Protein AF-A0A7Y5XRN3-F1 (afdb_monomer_lite)

Secondary structure (DSSP, 8-state):
--HHHHHHHHHTT------TT-TTEEEEEE--TTT-HHHHHHHHHH-HHHHHHHHHHHS--HHHHHHHHHTTT-EEEEEEEEEEEEESSHHHHHHHHHHTTTHHHHTTS-HHHHHHHHHHHHHHHHSPPPSS-EEEEEEEEEEE--HHHHTS--

Structure (mmCIF, N/CA/C/O backbone):
data_AF-A0A7Y5XRN3-F1
#
_entry.id   AF-A0A7Y5XRN3-F1
#
loop_
_atom_site.group_PDB
_atom_site.id
_atom_site.type_symbol
_atom_site.label_atom_id
_atom_site.label_alt_id
_atom_site.label_comp_id
_atom_site.label_asym_id
_atom_site.label_entity_id
_atom_site.label_seq_id
_atom_site.pdbx_PDB_ins_code
_atom_site.Cartn_x
_atom_site.Cartn_y
_atom_site.Cartn_z
_atom_site.occupancy
_atom_site.B_iso_or_equiv
_atom_site.auth_seq_id
_atom_site.auth_comp_id
_atom_site.auth_asym_id
_atom_site.auth_atom_id
_atom_site.pdbx_PDB_model_num
ATOM 1 N N . MET A 1 1 ? 3.503 14.202 15.043 1.00 39.81 1 MET A N 1
ATOM 2 C CA . MET A 1 1 ? 2.154 14.516 14.526 1.00 39.81 1 MET A CA 1
ATOM 3 C C . MET A 1 1 ? 1.203 14.553 15.700 1.00 39.81 1 MET A C 1
ATOM 5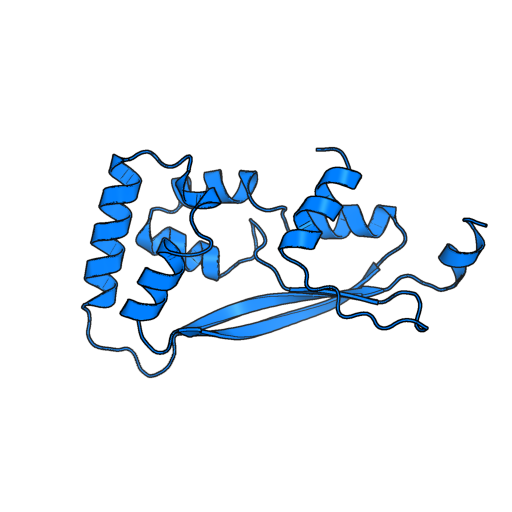 O O . MET A 1 1 ? 1.359 13.728 16.595 1.00 39.81 1 MET A O 1
ATOM 9 N N . SER A 1 2 ? 0.281 15.510 15.738 1.00 30.31 2 SER A N 1
ATOM 10 C CA . SER A 1 2 ? -0.764 15.518 16.762 1.00 30.31 2 SER A CA 1
ATOM 11 C C . SER A 1 2 ? -1.826 14.455 16.420 1.00 30.31 2 SER A C 1
ATOM 13 O O . SER A 1 2 ? -1.990 14.102 15.253 1.00 30.31 2 SER A O 1
ATOM 15 N N . ALA A 1 3 ? -2.526 13.892 17.412 1.00 33.91 3 ALA A N 1
ATOM 16 C CA . ALA A 1 3 ? -3.547 12.854 17.186 1.00 33.91 3 ALA A CA 1
ATOM 17 C C . ALA A 1 3 ? -4.670 13.244 16.182 1.00 33.91 3 ALA A C 1
ATOM 19 O O . ALA A 1 3 ? -5.092 12.375 15.415 1.00 33.91 3 ALA A O 1
ATOM 20 N N . PRO A 1 4 ? -5.113 14.519 16.096 1.00 33.16 4 PRO A N 1
ATOM 21 C CA . PRO A 1 4 ? -6.044 14.975 15.057 1.00 33.16 4 PRO A CA 1
ATOM 22 C C . PRO A 1 4 ? -5.511 14.824 13.623 1.00 33.16 4 PRO A C 1
ATOM 24 O O . PRO A 1 4 ? -6.268 14.454 12.724 1.00 33.16 4 PRO A O 1
ATOM 27 N N . ASP A 1 5 ? -4.207 15.034 13.409 1.00 46.16 5 ASP A N 1
ATOM 28 C CA . ASP A 1 5 ? -3.575 14.906 12.086 1.00 46.16 5 ASP A CA 1
ATOM 29 C C . ASP A 1 5 ? -3.540 13.445 11.620 1.00 46.16 5 ASP A C 1
ATOM 31 O O . ASP A 1 5 ? -3.686 13.161 10.432 1.00 46.16 5 ASP A O 1
ATOM 35 N N . ALA A 1 6 ? -3.400 12.504 12.560 1.00 43.44 6 ALA A N 1
ATOM 36 C CA . ALA A 1 6 ? -3.409 11.075 12.265 1.00 43.44 6 ALA A CA 1
ATOM 37 C C . ALA A 1 6 ? -4.791 10.603 11.790 1.00 43.44 6 ALA A C 1
ATOM 39 O O . ALA A 1 6 ? -4.872 9.831 10.843 1.00 43.44 6 ALA A O 1
ATOM 40 N N . ILE A 1 7 ? -5.887 11.099 12.374 1.00 47.25 7 ILE A N 1
ATOM 41 C CA . ILE A 1 7 ? -7.250 10.744 11.938 1.00 47.25 7 ILE A CA 1
ATOM 42 C C . ILE A 1 7 ? -7.566 11.341 10.564 1.00 47.25 7 ILE A C 1
ATOM 44 O O . ILE A 1 7 ? -8.140 10.652 9.722 1.00 47.25 7 ILE A O 1
ATOM 48 N N . GLY A 1 8 ? -7.140 12.583 10.304 1.00 43.62 8 GLY A N 1
ATOM 49 C CA . GLY A 1 8 ? -7.241 13.200 8.978 1.00 43.62 8 GLY A CA 1
ATOM 50 C C . GLY A 1 8 ? -6.424 12.460 7.911 1.00 43.62 8 GLY A C 1
ATOM 51 O O . GLY A 1 8 ? -6.913 12.234 6.805 1.00 43.62 8 GLY A O 1
ATOM 52 N N . ALA A 1 9 ? -5.217 12.000 8.255 1.00 44.47 9 ALA A N 1
ATOM 53 C CA . ALA A 1 9 ? -4.392 11.165 7.381 1.00 44.47 9 ALA A CA 1
ATOM 54 C C . ALA A 1 9 ? -5.004 9.769 7.156 1.00 44.47 9 ALA A C 1
ATOM 56 O O . ALA A 1 9 ? -4.977 9.253 6.038 1.00 44.47 9 ALA A O 1
ATOM 57 N N . VAL A 1 10 ? -5.620 9.178 8.187 1.00 47.38 10 VAL A N 1
ATOM 58 C CA . VAL A 1 10 ? -6.327 7.895 8.087 1.00 47.38 10 VAL A CA 1
ATOM 59 C C . VAL A 1 10 ? -7.605 8.027 7.255 1.00 47.38 10 VAL A C 1
ATOM 61 O O . VAL A 1 10 ? -7.932 7.093 6.533 1.00 47.38 10 VAL A O 1
ATOM 64 N N . ALA A 1 11 ? -8.287 9.176 7.242 1.00 43.62 11 ALA A N 1
ATOM 65 C CA . ALA A 1 11 ? -9.489 9.393 6.427 1.00 43.62 11 ALA A CA 1
ATOM 66 C C . ALA A 1 11 ? -9.235 9.345 4.903 1.00 43.62 11 ALA A C 1
ATOM 68 O O . ALA A 1 11 ? -10.148 9.021 4.148 1.00 43.62 11 ALA A O 1
ATOM 69 N N . ASN A 1 12 ? -8.000 9.587 4.443 1.00 40.06 12 ASN A N 1
ATOM 70 C CA . ASN A 1 12 ? -7.626 9.426 3.028 1.00 40.06 12 ASN A CA 1
ATOM 71 C C . ASN A 1 12 ? -7.444 7.958 2.601 1.00 40.06 12 ASN A C 1
ATOM 73 O O . ASN A 1 12 ? -7.356 7.666 1.410 1.00 40.06 12 ASN A O 1
ATOM 77 N N . ILE A 1 13 ? -7.377 7.031 3.559 1.00 45.84 13 ILE A N 1
ATOM 78 C CA . ILE A 1 13 ? -7.052 5.620 3.320 1.00 45.84 13 ILE A CA 1
ATOM 79 C C . ILE A 1 13 ? -8.197 4.717 3.807 1.00 45.84 13 ILE A C 1
ATOM 81 O O . ILE A 1 13 ? -8.553 3.745 3.149 1.00 45.84 13 ILE A O 1
ATOM 85 N N . ALA A 1 14 ? -8.835 5.066 4.920 1.00 44.56 14 ALA A N 1
ATOM 86 C CA . ALA A 1 14 ? -9.963 4.370 5.508 1.00 44.56 14 ALA A CA 1
ATOM 87 C C . ALA A 1 14 ? -11.278 4.828 4.874 1.00 44.56 14 ALA A C 1
ATOM 89 O O . ALA A 1 14 ? -11.777 5.922 5.137 1.00 44.56 14 ALA A O 1
ATOM 90 N N . ARG A 1 15 ? -11.908 3.956 4.089 1.00 47.66 15 ARG A N 1
ATOM 91 C CA . ARG A 1 15 ? -13.315 4.149 3.738 1.00 47.66 15 ARG A CA 1
ATOM 92 C C . ARG A 1 15 ? -14.153 3.821 4.976 1.00 47.66 15 ARG A C 1
ATOM 94 O O . ARG A 1 15 ? -14.398 2.651 5.244 1.00 47.66 15 ARG A O 1
ATOM 101 N N . VAL A 1 16 ? -14.579 4.835 5.731 1.00 49.53 16 VAL A N 1
ATOM 102 C CA . VAL A 1 16 ? -15.485 4.650 6.877 1.00 49.53 16 VAL A CA 1
ATOM 103 C C . VAL A 1 16 ? -16.817 4.094 6.364 1.00 49.53 16 VAL A C 1
ATOM 105 O O . VAL A 1 16 ? -17.609 4.809 5.755 1.00 49.53 16 VAL A O 1
ATOM 108 N N . VAL A 1 17 ? -17.067 2.803 6.584 1.00 47.81 17 VAL A N 1
ATOM 109 C CA . VAL A 1 17 ? -18.343 2.155 6.246 1.00 47.81 17 VAL A CA 1
ATOM 110 C C . VAL A 1 17 ? -19.245 2.182 7.484 1.00 47.81 17 VAL A C 1
ATOM 112 O O . VAL A 1 17 ? -19.351 1.199 8.209 1.00 47.81 17 VAL A O 1
ATOM 115 N N . GLY A 1 18 ? -19.859 3.334 7.768 1.00 43.66 18 GLY A N 1
ATOM 116 C CA . GLY A 1 18 ? -20.760 3.515 8.912 1.00 43.66 18 GLY A CA 1
ATOM 117 C C . GLY A 1 18 ? -21.975 4.368 8.551 1.00 43.66 18 GLY A C 1
ATOM 118 O O . GLY A 1 18 ? -21.831 5.533 8.199 1.00 43.66 18 GLY A O 1
ATOM 119 N N . ARG A 1 19 ? -23.170 3.767 8.614 1.00 39.34 19 ARG A N 1
ATOM 120 C CA . ARG A 1 19 ? -24.474 4.383 8.312 1.00 39.34 19 ARG A CA 1
ATOM 121 C C . ARG A 1 19 ? -25.016 5.112 9.547 1.00 39.34 19 ARG A C 1
ATOM 123 O O . ARG A 1 19 ? -24.873 4.611 10.665 1.00 39.34 19 ARG A O 1
ATOM 130 N N . GLU A 1 20 ? -25.666 6.258 9.339 1.00 36.88 20 GLU A N 1
ATOM 131 C CA . GLU A 1 20 ? -26.413 6.984 10.375 1.00 36.88 20 GLU A CA 1
ATOM 132 C C . GLU A 1 20 ? -27.310 6.032 11.187 1.00 36.88 20 GLU A C 1
ATOM 134 O O . GLU A 1 20 ? -28.030 5.204 10.626 1.00 36.88 20 GLU A O 1
ATOM 139 N N . GLY A 1 21 ? -27.240 6.130 12.519 1.00 42.94 21 GLY A N 1
ATOM 140 C CA . GLY A 1 21 ? -28.121 5.410 13.449 1.00 42.94 21 GLY A CA 1
ATOM 141 C C . GLY A 1 21 ? -27.510 4.221 14.205 1.00 42.94 21 GLY A C 1
ATOM 142 O O . GLY A 1 21 ? -28.123 3.753 15.161 1.00 42.94 21 GLY A O 1
ATOM 143 N N . ARG A 1 22 ? -26.298 3.754 13.866 1.00 44.53 22 ARG A N 1
ATOM 144 C CA . ARG A 1 22 ? -25.537 2.783 14.686 1.00 44.53 22 ARG A CA 1
ATOM 145 C C . ARG A 1 22 ? -24.205 3.390 15.114 1.00 44.53 22 ARG A C 1
ATOM 147 O O . ARG A 1 22 ? -23.200 3.291 14.419 1.00 44.53 22 ARG A O 1
ATOM 154 N N . SER A 1 23 ? -24.209 4.071 16.254 1.00 53.06 23 SER A N 1
ATOM 155 C CA . SER A 1 23 ? -23.009 4.681 16.822 1.00 53.06 23 SER A CA 1
ATOM 156 C C . SER A 1 23 ? -21.953 3.616 17.126 1.00 53.06 23 SER A C 1
ATOM 158 O O . SER A 1 23 ? -22.142 2.822 18.043 1.00 53.06 23 SER A O 1
ATOM 160 N N . GLY A 1 24 ? -20.831 3.643 16.404 1.00 62.00 24 GLY A N 1
ATOM 161 C CA . GLY A 1 24 ? -19.571 3.126 16.931 1.00 62.00 24 GLY A CA 1
ATOM 162 C C . GLY A 1 24 ? -18.670 2.338 15.993 1.00 62.00 24 GLY A C 1
ATOM 163 O O . GLY A 1 24 ? -17.556 2.103 16.418 1.00 62.00 24 GLY A O 1
ATOM 164 N N . ILE A 1 25 ? -19.059 1.954 14.773 1.00 69.69 25 ILE A N 1
ATOM 165 C CA . ILE A 1 25 ? -18.204 1.094 13.927 1.00 69.69 25 ILE A CA 1
ATOM 166 C C . ILE A 1 25 ? -17.413 1.912 12.899 1.00 69.69 25 ILE A C 1
ATOM 168 O O . ILE A 1 25 ? -17.991 2.709 12.161 1.00 69.69 25 ILE A O 1
ATOM 172 N N . VAL A 1 26 ? -16.102 1.679 12.824 1.00 74.31 26 VAL A N 1
ATOM 173 C CA . VAL A 1 26 ? -15.208 2.206 11.785 1.00 74.31 26 VAL A CA 1
ATOM 174 C C . VAL A 1 26 ? -14.474 1.040 11.134 1.00 74.31 26 VAL A C 1
ATOM 176 O O . VAL A 1 26 ? -13.769 0.296 11.804 1.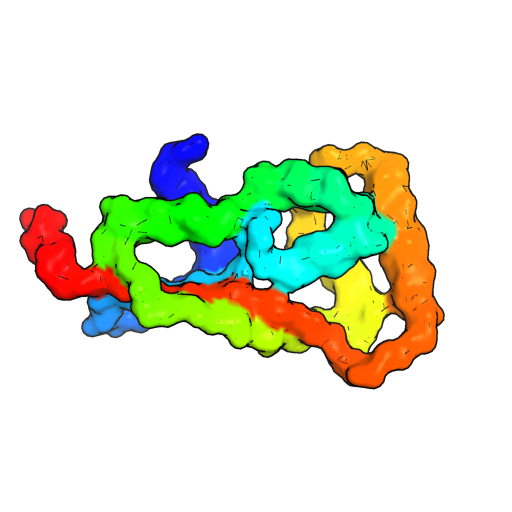00 74.31 26 VAL A O 1
ATOM 179 N N . ALA A 1 27 ? -14.624 0.897 9.819 1.00 75.00 27 ALA A N 1
ATOM 180 C CA . ALA A 1 27 ? -13.820 -0.022 9.023 1.00 75.00 27 ALA A CA 1
ATOM 181 C C . ALA A 1 27 ? -12.643 0.738 8.401 1.00 75.00 27 ALA A C 1
ATOM 183 O O . ALA A 1 27 ? -12.840 1.734 7.702 1.00 75.00 27 ALA A O 1
ATOM 184 N N . ILE A 1 28 ? -11.424 0.268 8.649 1.00 77.38 28 ILE A N 1
ATOM 185 C CA . ILE A 1 28 ? -10.197 0.794 8.053 1.00 77.38 28 ILE A CA 1
ATOM 186 C C . ILE A 1 28 ? -9.644 -0.273 7.126 1.00 77.38 28 ILE A C 1
ATOM 188 O O . ILE A 1 28 ? -9.308 -1.368 7.563 1.00 77.38 28 ILE A O 1
ATOM 192 N N . ARG A 1 29 ? -9.526 0.063 5.844 1.00 73.50 29 ARG A N 1
ATOM 193 C CA . ARG A 1 29 ? -8.857 -0.767 4.844 1.00 73.50 29 ARG A CA 1
ATOM 194 C C . ARG A 1 29 ? -7.780 0.077 4.198 1.00 73.50 29 ARG A C 1
ATOM 196 O O . ARG A 1 29 ? -8.130 1.010 3.485 1.00 73.50 29 ARG A O 1
ATOM 203 N N . GLY A 1 30 ? -6.511 -0.231 4.438 1.00 68.69 30 GLY A N 1
ATOM 204 C CA . GLY A 1 30 ? -5.461 0.717 4.102 1.00 68.69 30 GLY A CA 1
ATOM 205 C C . GLY A 1 30 ? -4.064 0.166 3.919 1.00 68.69 30 GLY A C 1
ATOM 206 O O . GLY A 1 30 ? -3.736 -0.934 4.353 1.00 68.69 30 GLY A O 1
ATOM 207 N N . THR A 1 31 ? -3.232 0.997 3.298 1.00 75.31 31 THR A N 1
ATOM 208 C CA . THR A 1 31 ? -1.782 0.828 3.278 1.00 75.31 31 THR A CA 1
ATOM 209 C C . THR A 1 31 ? -1.221 1.355 4.597 1.00 75.31 31 THR A C 1
ATOM 211 O O . THR A 1 31 ? -1.216 2.563 4.823 1.00 75.31 31 THR A O 1
ATOM 214 N N . PHE A 1 32 ? -0.739 0.454 5.449 1.00 82.38 32 PHE A N 1
ATOM 215 C CA . PHE A 1 32 ? 0.073 0.798 6.617 1.00 82.38 32 PHE A CA 1
ATOM 216 C C . PHE A 1 32 ? 1.554 0.710 6.260 1.00 82.38 32 PHE A C 1
ATOM 218 O O . PHE A 1 32 ? 1.944 -0.160 5.476 1.00 82.38 32 PHE A O 1
ATOM 225 N N . ALA A 1 33 ? 2.380 1.585 6.837 1.00 82.69 33 ALA A N 1
ATOM 226 C CA . ALA A 1 33 ? 3.814 1.633 6.537 1.00 82.69 33 ALA A CA 1
ATOM 227 C C . ALA A 1 33 ? 4.562 0.318 6.852 1.00 82.69 33 ALA A C 1
ATOM 229 O O . ALA A 1 33 ? 5.624 0.067 6.282 1.00 82.69 33 ALA A O 1
ATOM 230 N N . ASP A 1 34 ? 4.022 -0.504 7.752 1.00 80.88 34 ASP A N 1
ATOM 231 C CA . ASP A 1 34 ? 4.620 -1.724 8.298 1.00 80.88 34 ASP A CA 1
ATOM 232 C C . ASP A 1 34 ? 3.908 -3.027 7.897 1.00 80.88 34 ASP A C 1
ATOM 234 O O . ASP A 1 34 ? 4.527 -4.087 7.952 1.00 80.88 34 ASP A O 1
ATOM 238 N N . GLU A 1 35 ? 2.652 -2.969 7.446 1.00 77.44 35 GLU A N 1
ATOM 239 C CA . GLU A 1 35 ? 1.840 -4.172 7.181 1.00 77.44 35 GLU A CA 1
ATOM 240 C C . GLU A 1 35 ? 1.329 -4.303 5.733 1.00 77.44 35 GLU A C 1
ATOM 242 O O . GLU A 1 35 ? 0.556 -5.206 5.428 1.00 77.44 35 GLU A O 1
ATOM 247 N N . SER A 1 36 ? 1.725 -3.420 4.811 1.00 79.12 36 SER A N 1
ATOM 248 C CA . SER A 1 36 ? 1.185 -3.443 3.445 1.00 79.12 36 SER A CA 1
ATOM 249 C C . SER A 1 36 ? 1.997 -4.315 2.480 1.00 79.12 36 SER A C 1
ATOM 251 O O . SER A 1 36 ? 3.114 -3.956 2.101 1.00 79.12 36 SER A O 1
ATOM 253 N N . GLU A 1 37 ? 1.396 -5.398 1.976 1.00 81.75 37 GLU A N 1
ATOM 254 C CA . GLU A 1 37 ? 1.975 -6.201 0.884 1.00 81.75 37 GLU A CA 1
ATOM 255 C C . GLU A 1 37 ? 2.195 -5.359 -0.382 1.00 81.75 37 GLU A C 1
ATOM 257 O O . GLU A 1 37 ? 3.197 -5.499 -1.077 1.00 81.75 37 GLU A O 1
ATOM 262 N N . HIS A 1 38 ? 1.313 -4.394 -0.652 1.00 79.19 38 HIS A N 1
ATOM 263 C CA . HIS A 1 38 ? 1.503 -3.472 -1.769 1.00 79.19 38 HIS A CA 1
ATOM 264 C C . HIS A 1 38 ? 2.823 -2.685 -1.660 1.00 79.19 38 HIS A C 1
ATOM 266 O O . HIS A 1 38 ? 3.525 -2.536 -2.661 1.00 79.19 38 HIS A O 1
ATOM 272 N N . LEU A 1 39 ? 3.213 -2.239 -0.457 1.00 81.69 39 LEU A N 1
ATOM 273 C CA . LEU A 1 39 ? 4.520 -1.602 -0.251 1.00 81.69 39 LEU A CA 1
ATOM 274 C C . LEU A 1 39 ? 5.674 -2.587 -0.446 1.00 81.69 39 LEU A C 1
ATOM 276 O O . LEU A 1 39 ? 6.709 -2.196 -0.979 1.00 81.69 39 LEU A O 1
ATOM 280 N N . GLN A 1 40 ? 5.509 -3.854 -0.059 1.00 83.19 40 GLN A N 1
ATOM 281 C CA . GLN A 1 40 ? 6.519 -4.887 -0.307 1.00 83.19 40 GLN A CA 1
ATOM 282 C C . GLN A 1 40 ? 6.709 -5.130 -1.809 1.00 83.19 40 GLN A C 1
ATOM 284 O O . GLN A 1 40 ? 7.843 -5.162 -2.286 1.00 83.19 40 GLN A O 1
ATOM 289 N N . ASN A 1 41 ? 5.620 -5.177 -2.578 1.00 83.19 41 ASN A N 1
ATOM 290 C CA . ASN A 1 41 ? 5.683 -5.290 -4.035 1.00 83.19 41 ASN A CA 1
ATOM 291 C C . ASN A 1 41 ? 6.420 -4.096 -4.658 1.00 83.19 41 ASN A C 1
ATOM 293 O O . ASN A 1 41 ? 7.261 -4.273 -5.538 1.00 83.19 41 ASN A O 1
ATOM 297 N N . LEU A 1 42 ? 6.174 -2.879 -4.161 1.00 83.06 42 LEU A N 1
ATOM 298 C CA . LEU A 1 42 ? 6.916 -1.693 -4.590 1.00 83.06 42 LEU A CA 1
ATOM 299 C C . LEU A 1 42 ? 8.394 -1.732 -4.170 1.00 83.06 42 LEU A C 1
ATOM 301 O O . LEU A 1 42 ? 9.237 -1.272 -4.938 1.00 83.06 42 LEU A O 1
ATOM 305 N N . CYS A 1 43 ? 8.742 -2.306 -3.012 1.00 86.12 43 CYS A N 1
ATOM 306 C CA . CYS A 1 43 ? 10.138 -2.470 -2.583 1.00 86.12 43 CYS A CA 1
ATOM 307 C C . CYS A 1 43 ? 10.950 -3.293 -3.592 1.00 86.12 43 CYS A C 1
ATOM 309 O O . CYS A 1 43 ? 12.095 -2.946 -3.880 1.00 86.12 43 CYS A O 1
ATOM 311 N N . SER A 1 44 ? 10.354 -4.349 -4.149 1.00 81.81 44 SER A N 1
ATOM 312 C CA . SER A 1 44 ? 10.996 -5.210 -5.151 1.00 81.81 44 SER A CA 1
ATOM 313 C C . SER A 1 44 ? 11.229 -4.501 -6.489 1.00 81.81 44 SER A C 1
ATOM 315 O O . SER A 1 44 ? 12.158 -4.847 -7.215 1.00 81.81 44 SER A O 1
ATOM 317 N N . LEU A 1 45 ? 10.409 -3.499 -6.815 1.00 82.94 45 LEU A N 1
ATOM 318 C CA . LEU A 1 45 ? 10.505 -2.750 -8.069 1.00 82.94 45 LEU A CA 1
ATOM 319 C C . LEU A 1 45 ? 11.411 -1.515 -7.938 1.00 82.94 45 LEU A C 1
ATOM 321 O O . LEU A 1 45 ? 12.295 -1.309 -8.768 1.00 82.94 45 LEU A O 1
ATOM 325 N N . PHE A 1 46 ? 11.238 -0.728 -6.873 1.00 82.69 46 PHE A N 1
ATOM 326 C CA . PHE A 1 46 ? 11.834 0.604 -6.699 1.00 82.69 46 PHE A CA 1
ATOM 327 C C . PHE A 1 46 ? 12.931 0.673 -5.620 1.00 82.69 46 PHE A C 1
ATOM 329 O O . PHE A 1 46 ? 13.543 1.722 -5.431 1.00 82.69 46 PHE A O 1
ATOM 336 N N . GLY A 1 47 ? 13.215 -0.434 -4.928 1.00 83.12 47 GLY A N 1
ATOM 337 C CA . GLY A 1 47 ? 14.223 -0.514 -3.870 1.00 83.12 47 GLY A CA 1
ATOM 338 C C . GLY A 1 47 ? 13.628 -0.379 -2.467 1.00 83.12 47 GLY A C 1
ATOM 339 O O . GLY A 1 47 ? 12.877 0.549 -2.164 1.00 83.12 47 GLY A O 1
ATOM 340 N N . ALA A 1 48 ? 13.986 -1.317 -1.588 1.00 83.69 48 ALA A N 1
ATOM 341 C CA . ALA A 1 48 ? 13.354 -1.465 -0.280 1.00 83.69 48 ALA A CA 1
ATOM 342 C C . ALA A 1 48 ? 13.581 -0.273 0.659 1.00 83.69 48 ALA A C 1
ATOM 344 O O . ALA A 1 48 ? 12.627 0.208 1.266 1.00 83.69 48 ALA A O 1
ATOM 345 N N . GLU A 1 49 ? 14.814 0.222 0.772 1.00 82.94 49 GLU A N 1
ATOM 346 C CA . GLU A 1 49 ? 15.134 1.321 1.693 1.00 82.94 49 GLU A CA 1
ATOM 347 C C . GLU A 1 49 ? 14.408 2.612 1.308 1.00 82.94 49 GLU A C 1
ATOM 349 O O . GLU A 1 49 ? 13.790 3.262 2.152 1.00 82.94 49 GLU A O 1
ATOM 354 N N . THR A 1 50 ? 14.385 2.938 0.016 1.00 81.88 50 THR A N 1
ATOM 355 C CA . THR A 1 50 ? 13.739 4.149 -0.495 1.00 81.88 50 THR A CA 1
ATOM 356 C C . THR A 1 50 ? 12.220 4.096 -0.329 1.00 81.88 50 THR A C 1
ATOM 358 O O . THR A 1 50 ? 11.613 5.061 0.146 1.00 81.88 50 THR A O 1
ATOM 361 N N . ILE A 1 51 ? 11.596 2.952 -0.633 1.00 84.75 51 ILE A N 1
ATOM 362 C CA . ILE A 1 51 ? 10.154 2.766 -0.430 1.00 84.75 51 ILE A CA 1
ATOM 363 C C . ILE A 1 51 ? 9.789 2.800 1.052 1.00 84.75 51 ILE A C 1
ATOM 365 O O . ILE A 1 51 ? 8.855 3.510 1.416 1.00 84.75 51 ILE A O 1
ATOM 369 N N . LYS A 1 52 ? 10.530 2.112 1.928 1.00 83.88 52 LYS A N 1
ATOM 370 C CA . LYS A 1 52 ? 10.261 2.117 3.377 1.00 83.88 52 LYS A CA 1
ATOM 371 C C . LYS A 1 52 ? 10.420 3.509 3.988 1.00 83.88 52 LYS A C 1
ATOM 373 O O . LYS A 1 52 ? 9.585 3.920 4.794 1.00 83.88 52 LYS A O 1
ATOM 378 N N . ALA A 1 53 ? 11.464 4.245 3.605 1.00 83.06 53 ALA A N 1
ATOM 379 C CA . ALA A 1 53 ? 11.699 5.601 4.093 1.00 83.06 53 ALA A CA 1
ATOM 380 C C . ALA A 1 53 ? 10.583 6.563 3.668 1.00 83.06 53 ALA A C 1
ATOM 382 O O . ALA A 1 53 ? 10.151 7.400 4.462 1.00 83.06 53 ALA A O 1
ATOM 383 N N . SER A 1 54 ? 10.094 6.432 2.433 1.00 81.44 54 SER A N 1
ATOM 384 C CA . SER A 1 54 ? 8.983 7.245 1.942 1.00 81.44 54 SER A CA 1
ATOM 385 C C . SER A 1 54 ? 7.647 6.827 2.564 1.00 81.44 54 SER A C 1
ATOM 387 O O . SER A 1 54 ? 6.882 7.671 3.025 1.00 81.44 54 SER A O 1
ATOM 389 N N . ALA A 1 55 ? 7.402 5.521 2.701 1.00 81.88 55 ALA A N 1
ATOM 390 C CA . ALA A 1 55 ? 6.185 4.982 3.296 1.00 81.88 55 ALA A CA 1
ATOM 391 C C . ALA A 1 55 ? 5.959 5.483 4.724 1.00 81.88 55 ALA A C 1
ATOM 393 O O . ALA A 1 55 ? 4.853 5.902 5.038 1.00 81.88 55 ALA A O 1
ATOM 394 N N . ARG A 1 56 ? 7.004 5.543 5.559 1.00 83.56 56 ARG A N 1
ATOM 395 C CA . ARG A 1 56 ? 6.916 6.092 6.927 1.00 83.56 56 ARG A CA 1
ATOM 396 C C . ARG A 1 56 ? 6.529 7.573 6.981 1.00 83.56 56 ARG A C 1
ATOM 398 O O . ARG A 1 56 ? 6.054 8.037 8.009 1.00 83.56 56 ARG A O 1
ATOM 405 N N . LYS A 1 57 ? 6.772 8.330 5.908 1.00 81.19 57 LYS A N 1
ATOM 406 C CA . LYS A 1 57 ? 6.388 9.748 5.808 1.00 81.19 57 LYS A CA 1
ATOM 407 C C . LYS A 1 57 ? 4.971 9.921 5.270 1.00 81.19 57 LYS A C 1
ATOM 409 O O . LYS A 1 57 ? 4.331 10.925 5.564 1.00 81.19 57 LYS A O 1
ATOM 414 N N . CYS A 1 58 ? 4.512 8.981 4.450 1.00 78.31 58 CYS A N 1
ATOM 415 C CA . CYS A 1 58 ? 3.235 9.069 3.746 1.00 78.31 58 CYS A CA 1
ATOM 416 C C . CYS A 1 58 ? 2.101 8.321 4.449 1.00 78.31 58 CYS A C 1
ATOM 418 O O . CYS A 1 58 ? 0.940 8.676 4.262 1.00 78.31 58 CYS A O 1
ATOM 420 N N . PHE A 1 59 ? 2.425 7.293 5.232 1.00 80.81 59 PHE A N 1
ATOM 421 C CA . PHE A 1 59 ? 1.461 6.384 5.835 1.00 80.81 59 PHE A CA 1
ATOM 422 C C . PHE A 1 59 ? 1.748 6.205 7.327 1.00 80.81 59 PHE A C 1
ATOM 424 O O . PHE A 1 59 ? 2.910 6.022 7.700 1.00 80.81 59 PHE A O 1
ATOM 431 N N . PRO A 1 60 ? 0.714 6.209 8.186 1.00 84.06 60 PRO A N 1
ATOM 432 C CA . PRO A 1 60 ? 0.874 5.767 9.560 1.00 84.06 60 PRO A CA 1
ATOM 433 C C . PRO A 1 60 ? 1.158 4.259 9.600 1.00 84.06 60 PRO A C 1
ATOM 435 O O . PRO A 1 60 ? 0.768 3.492 8.711 1.00 84.06 60 PRO A O 1
ATOM 438 N N . THR A 1 61 ? 1.818 3.818 10.661 1.00 87.56 61 THR A N 1
ATOM 439 C CA . THR A 1 61 ? 1.862 2.402 11.036 1.00 87.56 61 THR A CA 1
ATOM 440 C C . THR A 1 61 ? 0.483 1.926 11.487 1.00 87.56 61 THR A C 1
ATOM 442 O O . THR A 1 61 ? -0.399 2.723 11.852 1.00 87.56 61 THR A O 1
ATOM 445 N N . PHE A 1 62 ? 0.292 0.608 11.502 1.00 86.62 62 PHE A N 1
ATOM 446 C CA . PHE A 1 62 ? -0.906 0.010 12.084 1.00 86.62 62 PHE A CA 1
ATOM 447 C C . PHE A 1 62 ? -1.107 0.494 13.528 1.00 86.62 62 PHE A C 1
ATOM 449 O O . PHE A 1 62 ? -2.175 1.000 13.874 1.00 86.62 62 PHE A O 1
ATOM 456 N N . GLN A 1 63 ? -0.061 0.435 14.358 1.00 88.31 63 GLN A N 1
ATOM 457 C CA . GLN A 1 63 ? -0.168 0.784 15.774 1.00 88.31 63 GLN A CA 1
ATOM 458 C C . GLN A 1 63 ? -0.468 2.271 16.008 1.00 88.31 63 GLN A C 1
ATOM 460 O O . GLN A 1 63 ? -1.274 2.595 16.880 1.00 88.31 63 GLN A O 1
ATOM 465 N N . GLU A 1 64 ? 0.128 3.182 15.232 1.00 88.44 64 GLU A N 1
ATOM 466 C CA . GLU A 1 64 ? -0.204 4.615 15.303 1.00 88.44 64 GLU A CA 1
ATOM 467 C C . GLU A 1 64 ? -1.678 4.859 14.981 1.00 88.44 64 GLU A C 1
ATOM 469 O O . GLU A 1 64 ? -2.342 5.635 15.670 1.00 88.44 64 GLU A O 1
ATOM 474 N N . THR A 1 65 ? -2.207 4.143 13.986 1.00 85.50 65 THR A N 1
ATOM 475 C CA . THR A 1 65 ? -3.625 4.207 13.628 1.00 85.50 65 THR A CA 1
ATOM 476 C C . THR A 1 65 ? -4.499 3.725 14.785 1.00 85.50 65 THR A C 1
ATOM 478 O O . THR A 1 65 ? -5.411 4.438 15.200 1.00 85.50 65 THR A O 1
ATOM 481 N N . ILE A 1 66 ? -4.209 2.555 15.364 1.00 87.25 66 ILE A N 1
ATOM 482 C CA . ILE A 1 66 ? -4.997 2.024 16.486 1.00 87.25 66 ILE A CA 1
ATOM 483 C C . ILE A 1 66 ? -4.949 2.962 17.694 1.00 87.25 66 ILE A C 1
ATOM 485 O O . ILE A 1 66 ? -5.989 3.247 18.284 1.00 87.25 66 ILE A O 1
ATOM 489 N N . ASN A 1 67 ? -3.773 3.490 18.033 1.00 87.94 67 ASN A N 1
ATOM 490 C CA . ASN A 1 67 ? -3.608 4.408 19.159 1.00 87.94 67 ASN A CA 1
ATOM 491 C C . ASN A 1 67 ? -4.389 5.712 18.956 1.00 87.94 67 ASN A C 1
ATOM 493 O O . ASN A 1 67 ? -5.006 6.205 19.902 1.00 87.94 67 ASN A O 1
ATOM 497 N N . ALA A 1 68 ? -4.408 6.247 17.731 1.00 85.12 68 ALA A N 1
ATOM 498 C CA . ALA A 1 68 ? -5.193 7.432 17.405 1.00 85.12 68 ALA A CA 1
ATOM 499 C C . ALA A 1 68 ? -6.688 7.183 17.649 1.00 85.12 68 ALA A C 1
ATOM 501 O O . ALA A 1 68 ? -7.337 7.974 18.320 1.00 85.12 68 ALA A O 1
ATOM 502 N N . PHE A 1 69 ? -7.232 6.051 17.196 1.00 84.19 69 PHE A N 1
ATOM 503 C CA . PHE A 1 69 ? -8.639 5.708 17.431 1.00 84.19 69 PHE A CA 1
ATOM 504 C C . PHE A 1 69 ? -8.942 5.367 18.899 1.00 84.19 69 PHE A C 1
ATOM 506 O O . PHE A 1 69 ? -9.999 5.747 19.414 1.00 84.19 69 PHE A O 1
ATOM 513 N N . ALA A 1 70 ? -8.008 4.724 19.601 1.00 86.62 70 ALA A N 1
ATOM 514 C CA . ALA A 1 70 ? -8.127 4.419 21.024 1.00 86.62 70 ALA A CA 1
ATOM 515 C C . ALA A 1 70 ? -8.271 5.681 21.885 1.00 86.62 70 ALA A C 1
ATOM 517 O O . ALA A 1 70 ? -9.078 5.698 22.817 1.00 86.62 70 ALA A O 1
ATOM 518 N N . ALA A 1 71 ? -7.588 6.773 21.521 1.00 85.88 71 ALA A N 1
ATOM 519 C CA . ALA A 1 71 ? -7.748 8.072 22.177 1.00 85.88 71 ALA A CA 1
ATOM 520 C C . ALA A 1 71 ? -9.186 8.628 22.087 1.00 85.88 71 ALA A C 1
ATOM 522 O O . ALA A 1 71 ? -9.587 9.429 22.927 1.00 85.88 71 ALA A O 1
ATOM 523 N N . HIS A 1 72 ? -9.986 8.163 21.120 1.00 80.38 72 HIS A N 1
ATOM 524 C CA . HIS A 1 72 ? -11.399 8.523 20.946 1.00 80.38 72 HIS A CA 1
ATOM 525 C C . HIS A 1 72 ? -12.373 7.434 21.425 1.00 80.38 72 HIS A C 1
ATOM 527 O O . HIS A 1 72 ? -13.554 7.437 21.057 1.00 80.38 72 HIS A O 1
ATOM 533 N N . GLY A 1 73 ? -11.888 6.497 22.244 1.00 84.88 73 GLY A N 1
ATOM 534 C CA . GLY A 1 73 ? -12.700 5.450 22.859 1.00 84.88 73 GLY A CA 1
ATOM 535 C C . GLY A 1 73 ? -13.058 4.297 21.923 1.00 84.88 73 GLY A C 1
ATOM 536 O O . GLY A 1 73 ? -13.940 3.506 22.257 1.00 84.88 73 GLY A O 1
ATOM 537 N N . PHE A 1 74 ? -12.412 4.193 20.761 1.00 84.94 74 PHE A N 1
ATOM 538 C CA . PHE A 1 74 ? -12.550 3.021 19.902 1.00 84.94 74 PHE A CA 1
ATOM 539 C C . PHE A 1 74 ? -11.620 1.896 20.362 1.00 84.94 74 PHE A C 1
ATOM 541 O O . PHE A 1 74 ? -10.545 2.130 20.906 1.00 84.94 74 PHE A O 1
ATOM 548 N N . ARG A 1 75 ? -12.010 0.655 20.095 1.00 88.38 75 ARG A N 1
ATOM 549 C CA . ARG A 1 75 ? -11.188 -0.541 20.282 1.00 88.38 75 ARG A CA 1
ATOM 550 C C . ARG A 1 75 ? -11.242 -1.402 19.029 1.00 88.38 75 ARG A C 1
ATOM 552 O O . ARG A 1 75 ? -12.239 -1.371 18.313 1.00 88.38 75 ARG A O 1
ATOM 559 N N . VAL A 1 76 ? -10.194 -2.180 18.777 1.00 90.12 76 VAL A N 1
ATOM 560 C CA . VAL A 1 76 ? -10.201 -3.183 17.703 1.00 90.12 76 VAL A CA 1
ATOM 561 C C . VAL A 1 76 ? -11.204 -4.278 18.056 1.00 90.12 76 VAL A C 1
ATOM 563 O O . VAL A 1 76 ? -11.083 -4.913 19.100 1.00 90.12 76 VAL A O 1
ATOM 566 N N . ALA A 1 77 ? -12.203 -4.456 17.196 1.00 89.50 77 ALA A N 1
ATOM 567 C CA . ALA A 1 77 ? -13.178 -5.539 17.245 1.00 89.50 77 ALA A CA 1
ATOM 568 C C . ALA A 1 77 ? -12.725 -6.729 16.391 1.00 89.50 77 ALA A C 1
ATOM 570 O O . ALA A 1 77 ? -12.878 -7.871 16.808 1.00 89.50 77 ALA A O 1
ATOM 571 N N . ASP A 1 78 ? -12.152 -6.450 15.217 1.00 89.69 78 ASP A N 1
ATOM 572 C CA . ASP A 1 78 ? -11.616 -7.461 14.305 1.00 89.69 78 ASP A CA 1
ATOM 573 C C . ASP A 1 78 ? -10.396 -6.927 13.544 1.00 89.69 78 ASP A C 1
ATOM 575 O O . ASP A 1 78 ? -10.302 -5.730 13.246 1.00 89.69 78 ASP A O 1
ATOM 579 N N . LYS A 1 79 ? -9.474 -7.836 13.218 1.00 90.12 79 LYS A N 1
ATOM 580 C CA . LYS A 1 79 ? -8.366 -7.608 12.291 1.00 90.12 79 LYS A CA 1
ATOM 581 C C . LYS A 1 79 ? -8.274 -8.817 11.374 1.00 90.12 79 LYS A C 1
ATOM 583 O O . LYS A 1 79 ? -7.968 -9.919 11.823 1.00 90.12 79 LYS A O 1
ATOM 588 N N . SER A 1 80 ? -8.465 -8.583 10.088 1.00 87.75 80 SER A N 1
ATOM 589 C CA . SER A 1 80 ? -8.406 -9.612 9.060 1.00 87.75 80 SER A CA 1
ATOM 590 C C . SER A 1 80 ? -7.562 -9.149 7.878 1.00 87.75 80 SER A C 1
ATOM 592 O O . SER A 1 80 ? -7.311 -7.958 7.682 1.00 87.75 80 SER A O 1
ATOM 594 N N . VAL A 1 81 ? -7.083 -10.112 7.099 1.00 87.38 81 VAL A N 1
ATOM 595 C CA . VAL A 1 81 ? -6.407 -9.856 5.829 1.00 87.38 81 VAL A CA 1
ATOM 596 C C . VAL A 1 81 ? -7.390 -10.178 4.716 1.00 87.38 81 VAL A C 1
ATOM 598 O O . VAL A 1 81 ? -7.981 -11.256 4.707 1.00 87.38 81 VAL A O 1
ATOM 601 N N . VAL A 1 82 ? -7.582 -9.238 3.796 1.00 83.31 82 VAL A N 1
ATOM 602 C CA . VAL A 1 82 ? -8.464 -9.408 2.639 1.00 83.31 82 VAL A CA 1
ATOM 603 C C . VAL A 1 82 ? -7.664 -9.292 1.353 1.00 83.31 82 VAL A C 1
ATOM 605 O O . VAL A 1 82 ? -6.903 -8.343 1.166 1.00 83.31 82 VAL A O 1
ATOM 608 N N . GLU A 1 83 ? -7.842 -10.251 0.451 1.00 84.81 83 GLU A N 1
ATOM 609 C CA . GLU A 1 83 ? -7.230 -10.202 -0.872 1.00 84.81 83 GLU A CA 1
ATOM 610 C C . GLU A 1 83 ? -8.070 -9.351 -1.817 1.00 84.81 83 GLU A C 1
ATOM 612 O O . GLU A 1 83 ? -9.299 -9.439 -1.863 1.00 84.81 83 GLU A O 1
ATOM 617 N N . MET A 1 84 ? -7.397 -8.507 -2.591 1.00 79.94 84 MET A N 1
ATOM 618 C CA . MET A 1 84 ? -8.044 -7.654 -3.573 1.00 79.94 84 MET A CA 1
ATOM 619 C C . MET A 1 84 ? -7.329 -7.711 -4.909 1.00 79.94 84 MET A C 1
ATOM 621 O O . MET A 1 84 ? -6.116 -7.501 -4.973 1.00 79.94 84 MET A O 1
ATOM 625 N N . GLY A 1 85 ? -8.110 -7.887 -5.975 1.00 83.69 85 GLY A N 1
ATOM 626 C CA . GLY A 1 85 ? -7.634 -7.698 -7.339 1.00 83.69 85 GLY A CA 1
ATOM 627 C C . GLY A 1 85 ? -7.216 -6.248 -7.550 1.00 83.69 85 GLY A C 1
ATOM 628 O O . GLY A 1 85 ? -8.005 -5.325 -7.340 1.00 83.69 85 GLY A O 1
ATOM 629 N N . ARG A 1 86 ? -5.954 -6.049 -7.926 1.00 80.94 86 ARG A N 1
ATOM 630 C CA . ARG A 1 86 ? -5.374 -4.736 -8.227 1.00 80.94 86 ARG A CA 1
ATOM 631 C C . ARG A 1 86 ? -5.326 -4.440 -9.710 1.00 80.94 86 ARG A C 1
ATOM 633 O O . ARG A 1 86 ? -5.490 -3.286 -10.078 1.00 80.94 86 ARG A O 1
ATOM 640 N N . ALA A 1 87 ? -5.063 -5.461 -10.512 1.00 87.12 87 ALA A N 1
ATOM 641 C CA . ALA A 1 87 ? -4.932 -5.359 -11.954 1.00 87.12 87 ALA A CA 1
ATOM 642 C C . ALA A 1 87 ? -5.130 -6.737 -12.585 1.00 87.12 87 ALA A C 1
ATOM 644 O O . ALA A 1 87 ? -4.818 -7.757 -11.968 1.00 87.12 87 ALA A O 1
ATOM 645 N N . GLN A 1 88 ? -5.602 -6.769 -13.824 1.00 88.75 88 GLN A N 1
ATOM 646 C CA . GLN A 1 88 ? -5.684 -7.987 -14.628 1.00 88.75 88 GLN A CA 1
ATOM 647 C C . GLN A 1 88 ? -4.326 -8.361 -15.223 1.00 88.75 88 GLN A C 1
ATOM 649 O O . GLN A 1 88 ? -4.065 -9.532 -15.483 1.00 88.75 88 GLN A O 1
ATOM 654 N N . THR A 1 89 ? -3.445 -7.380 -15.433 1.00 89.69 89 THR A N 1
ATOM 655 C CA . THR A 1 89 ? -2.121 -7.604 -16.025 1.00 89.69 89 THR A CA 1
ATOM 656 C C . THR A 1 89 ? -1.016 -6.889 -15.254 1.00 89.69 89 THR A C 1
ATOM 658 O O . THR A 1 89 ? -1.248 -5.890 -14.573 1.00 89.69 89 THR A O 1
ATOM 661 N N . ARG A 1 90 ? 0.229 -7.363 -15.402 1.00 90.12 90 ARG A N 1
ATOM 662 C CA . ARG A 1 90 ? 1.410 -6.682 -14.840 1.00 90.12 90 ARG A CA 1
ATOM 663 C C . ARG A 1 90 ? 1.590 -5.274 -15.397 1.00 90.12 90 ARG A C 1
ATOM 665 O O . ARG A 1 90 ? 1.974 -4.384 -14.647 1.00 90.12 90 ARG A O 1
ATOM 672 N N . ARG A 1 91 ? 1.276 -5.066 -16.680 1.00 90.50 91 ARG A N 1
ATOM 673 C CA . ARG A 1 91 ? 1.315 -3.746 -17.322 1.00 90.50 91 ARG A CA 1
ATOM 674 C C . ARG A 1 91 ? 0.351 -2.778 -16.639 1.00 90.50 91 ARG A C 1
ATOM 676 O O . ARG A 1 91 ? 0.790 -1.737 -16.166 1.00 90.50 91 ARG A O 1
ATOM 683 N N . GLU A 1 92 ? -0.906 -3.181 -16.486 1.00 88.19 92 GLU A N 1
ATOM 684 C CA . GLU A 1 92 ? -1.925 -2.393 -15.784 1.00 88.19 92 GLU A CA 1
ATOM 685 C C . GLU A 1 92 ? -1.532 -2.130 -14.321 1.00 88.19 92 GLU A C 1
ATOM 687 O O . GLU A 1 92 ? -1.700 -1.020 -13.820 1.00 88.19 92 GLU A O 1
ATOM 692 N N . TYR A 1 93 ? -0.949 -3.114 -13.625 1.00 87.19 93 TYR A N 1
ATOM 693 C CA . TYR A 1 93 ? -0.467 -2.912 -12.255 1.00 87.19 93 TYR A CA 1
ATOM 694 C C . TYR A 1 93 ? 0.625 -1.842 -12.179 1.00 87.19 93 TYR A C 1
ATOM 696 O O . TYR A 1 93 ? 0.562 -0.968 -11.314 1.00 87.19 93 TYR A O 1
ATOM 704 N N . VAL A 1 94 ? 1.612 -1.891 -13.079 1.00 87.06 94 VAL A N 1
ATOM 705 C CA . VAL A 1 94 ? 2.694 -0.900 -13.141 1.00 87.06 94 VAL A CA 1
ATOM 706 C C . VAL A 1 94 ? 2.137 0.483 -13.456 1.00 87.06 94 VAL A C 1
ATOM 708 O O . VAL A 1 94 ? 2.448 1.430 -12.740 1.00 87.06 94 VAL A O 1
ATOM 711 N N . GLU A 1 95 ? 1.260 0.596 -14.451 1.00 86.81 95 GLU A N 1
ATOM 712 C CA . GLU A 1 95 ? 0.586 1.854 -14.790 1.00 86.81 95 GLU A CA 1
ATOM 713 C C . GLU A 1 95 ? -0.184 2.412 -13.590 1.00 86.81 95 GLU A C 1
ATOM 715 O O . GLU A 1 95 ? -0.027 3.578 -13.248 1.00 86.81 95 GLU A O 1
ATOM 720 N N . THR A 1 96 ? -0.923 1.571 -12.862 1.00 81.31 96 THR A N 1
ATOM 721 C CA . THR A 1 96 ? -1.668 1.991 -11.664 1.00 81.31 96 THR A CA 1
ATOM 722 C C . THR A 1 96 ? -0.741 2.477 -10.546 1.00 81.31 96 THR A C 1
ATOM 724 O O . THR A 1 96 ? -1.043 3.464 -9.867 1.00 81.31 96 THR A O 1
ATOM 727 N N . CYS A 1 97 ? 0.401 1.810 -10.352 1.00 79.31 97 CYS A N 1
ATOM 728 C CA . CYS A 1 97 ? 1.419 2.245 -9.395 1.00 79.31 97 CYS A CA 1
ATOM 729 C C . CYS A 1 97 ? 1.980 3.631 -9.756 1.00 79.31 97 CYS A C 1
ATOM 731 O O . CYS A 1 97 ? 2.254 4.427 -8.854 1.00 79.31 97 CYS A O 1
ATOM 733 N N . LEU A 1 98 ? 2.123 3.923 -11.053 1.00 78.69 98 LEU A N 1
ATOM 734 C CA . LEU A 1 98 ? 2.702 5.164 -11.572 1.00 78.69 98 LEU A CA 1
ATOM 735 C C . LEU A 1 98 ? 1.685 6.321 -11.685 1.00 78.69 98 LEU A C 1
ATOM 737 O O . LEU A 1 98 ? 2.059 7.461 -11.421 1.00 78.69 98 LEU A O 1
ATOM 741 N N . ASP A 1 99 ? 0.419 6.050 -12.023 1.00 73.56 99 ASP A N 1
ATOM 742 C CA . ASP A 1 99 ? -0.563 7.061 -12.459 1.00 73.56 99 ASP A CA 1
ATOM 743 C C . ASP A 1 99 ? -1.338 7.741 -11.310 1.00 73.56 99 ASP A C 1
ATOM 745 O O . ASP A 1 99 ? -1.568 8.949 -11.347 1.00 73.56 99 ASP A O 1
ATOM 749 N N . ARG A 1 100 ? -1.756 7.014 -10.255 1.00 51.28 100 ARG A N 1
ATOM 750 C CA . ARG A 1 100 ? -2.833 7.530 -9.367 1.00 51.28 100 ARG A CA 1
ATOM 751 C C . ARG A 1 100 ? -2.646 7.468 -7.850 1.00 51.28 100 ARG A C 1
ATOM 753 O O . ARG A 1 100 ? -3.520 7.930 -7.122 1.00 51.28 100 ARG A O 1
ATOM 760 N N . GLY A 1 101 ? -1.517 6.987 -7.336 1.00 47.91 101 GLY A N 1
ATOM 761 C CA . GLY A 1 101 ? -1.303 6.910 -5.877 1.00 47.91 101 GLY A CA 1
ATOM 762 C C . GLY A 1 101 ? 0.149 6.796 -5.415 1.00 47.91 101 GLY A C 1
ATOM 763 O O . GLY A 1 101 ? 0.442 7.083 -4.256 1.00 47.91 101 GLY A O 1
ATOM 764 N N . GLY A 1 102 ? 1.078 6.458 -6.314 1.00 53.03 102 GLY A N 1
ATOM 765 C CA . GLY A 1 102 ? 2.512 6.438 -6.022 1.00 53.03 102 GLY A CA 1
ATOM 766 C C . GLY A 1 102 ? 3.144 7.826 -5.870 1.00 53.03 102 GLY A C 1
ATOM 767 O O . GLY A 1 102 ? 4.263 7.931 -5.381 1.00 53.03 102 GLY A O 1
ATOM 768 N N . SER A 1 103 ? 2.443 8.910 -6.225 1.00 60.50 103 SER A N 1
ATOM 769 C CA . SER A 1 103 ? 3.030 10.257 -6.288 1.00 60.50 103 SER A CA 1
ATOM 770 C C . SER A 1 103 ? 3.545 10.775 -4.943 1.00 60.50 103 SER A C 1
ATOM 772 O O . SER A 1 103 ? 4.536 11.496 -4.927 1.00 60.50 103 SER A O 1
ATOM 774 N N . ALA A 1 104 ? 2.952 10.387 -3.808 1.00 65.56 104 ALA A N 1
ATOM 775 C CA . ALA A 1 104 ? 3.484 10.744 -2.491 1.00 65.56 104 ALA A CA 1
ATOM 776 C C . ALA A 1 104 ? 4.740 9.926 -2.138 1.00 65.56 104 ALA A C 1
ATOM 778 O O . ALA A 1 104 ? 5.719 10.490 -1.648 1.00 65.56 104 ALA A O 1
ATOM 779 N N . LEU A 1 105 ? 4.735 8.625 -2.458 1.00 73.69 105 LEU A N 1
ATOM 780 C CA . LEU A 1 105 ? 5.875 7.731 -2.246 1.00 73.69 105 LEU A CA 1
ATOM 781 C C . LEU A 1 105 ? 7.080 8.129 -3.108 1.00 73.69 105 LEU A C 1
ATOM 783 O O . LEU A 1 105 ? 8.215 8.116 -2.633 1.00 73.69 105 LEU A O 1
ATOM 787 N N . PHE A 1 106 ? 6.843 8.513 -4.359 1.00 77.12 106 PHE A N 1
ATOM 788 C CA . PHE A 1 106 ? 7.900 8.835 -5.314 1.00 77.12 106 PHE A CA 1
ATOM 789 C C . PHE A 1 106 ? 8.337 10.302 -5.272 1.00 77.12 106 PHE A C 1
ATOM 791 O O . PHE A 1 106 ? 9.448 10.598 -5.693 1.00 77.12 106 PHE A O 1
ATOM 798 N N . ARG A 1 107 ? 7.543 11.223 -4.698 1.00 75.44 107 ARG A N 1
ATOM 799 C CA . ARG A 1 107 ? 7.894 12.660 -4.612 1.00 75.44 107 ARG A CA 1
ATOM 800 C C . ARG A 1 107 ? 9.255 12.920 -3.967 1.00 75.44 107 ARG A C 1
ATOM 802 O O . ARG A 1 107 ? 9.920 13.881 -4.328 1.00 75.44 107 ARG A O 1
ATOM 809 N N . ASN A 1 108 ? 9.644 12.093 -3.000 1.00 71.88 108 ASN A N 1
ATOM 810 C CA . ASN A 1 108 ? 10.895 12.251 -2.255 1.00 71.88 108 ASN A CA 1
ATOM 811 C C . ASN A 1 108 ? 11.978 11.247 -2.680 1.00 71.88 108 ASN A C 1
ATOM 813 O O . ASN A 1 108 ? 12.990 11.113 -1.994 1.00 71.88 108 ASN A O 1
ATOM 817 N N . MET A 1 109 ? 11.744 10.497 -3.756 1.00 80.31 109 ME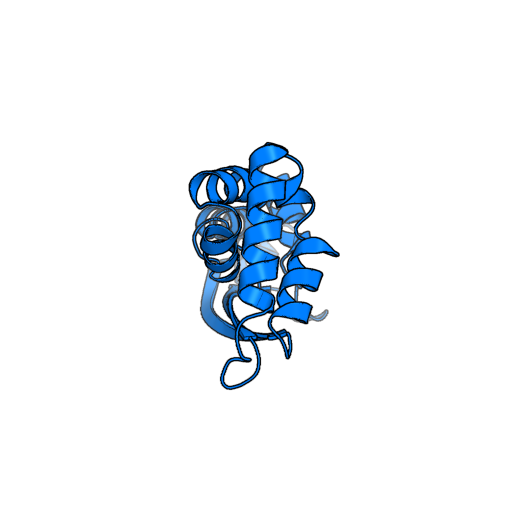T A N 1
ATOM 818 C CA . MET A 1 109 ? 12.691 9.518 -4.273 1.00 80.31 109 MET A CA 1
ATOM 819 C C . MET A 1 109 ? 13.749 10.228 -5.127 1.00 80.31 109 MET A C 1
ATOM 821 O O . MET A 1 109 ? 13.382 11.069 -5.950 1.00 80.31 109 MET A O 1
ATOM 825 N N . PRO A 1 110 ? 15.047 9.900 -4.981 1.00 84.94 110 PRO A N 1
ATOM 826 C CA . PRO A 1 110 ? 16.060 10.369 -5.918 1.00 84.94 110 PRO A CA 1
ATOM 827 C C . PRO A 1 110 ? 15.690 9.983 -7.353 1.00 84.94 110 PRO A C 1
ATOM 829 O O . PRO A 1 110 ? 15.303 8.843 -7.608 1.00 84.94 110 PRO A O 1
ATOM 832 N N . GLU A 1 111 ? 15.845 10.905 -8.300 1.00 85.25 111 GLU A N 1
ATOM 833 C CA . GLU A 1 111 ? 15.440 10.695 -9.698 1.00 85.25 111 GLU A CA 1
ATOM 834 C C . GLU A 1 111 ? 16.077 9.440 -10.315 1.00 85.25 111 GLU A C 1
ATOM 836 O O . GLU A 1 111 ? 15.402 8.656 -10.978 1.00 85.25 111 GLU A O 1
ATOM 841 N N . ALA A 1 112 ? 17.356 9.189 -10.018 1.00 87.56 112 ALA A N 1
ATOM 842 C CA . ALA A 1 112 ? 18.065 7.998 -10.478 1.00 87.56 112 ALA A CA 1
ATOM 843 C C . ALA A 1 112 ? 17.456 6.687 -9.941 1.00 87.56 112 ALA A C 1
ATOM 845 O O . ALA A 1 112 ? 17.414 5.681 -10.653 1.00 87.56 112 ALA A O 1
ATOM 846 N N . ASP A 1 113 ? 16.964 6.689 -8.700 1.00 85.38 113 ASP A N 1
ATOM 847 C CA . ASP A 1 113 ? 16.300 5.529 -8.102 1.00 85.38 113 ASP A CA 1
ATOM 848 C C . ASP A 1 113 ? 14.915 5.321 -8.712 1.00 85.38 113 ASP A C 1
ATOM 850 O O . ASP A 1 113 ? 14.550 4.187 -9.029 1.00 85.38 113 ASP A O 1
ATOM 854 N N . PHE A 1 114 ? 14.181 6.411 -8.947 1.00 86.94 114 PHE A N 1
ATOM 855 C CA . PHE A 1 114 ? 12.883 6.364 -9.611 1.00 86.94 114 PHE A CA 1
ATOM 856 C C . PHE A 1 114 ? 13.009 5.821 -11.037 1.00 86.94 114 PHE A C 1
ATOM 858 O O . PHE A 1 114 ? 12.324 4.862 -11.385 1.00 86.94 114 PHE A O 1
ATOM 865 N N . ALA A 1 115 ? 13.942 6.349 -11.834 1.00 88.56 115 ALA A N 1
ATOM 866 C CA . ALA A 1 115 ? 14.196 5.886 -13.197 1.00 88.56 115 ALA A CA 1
ATOM 867 C C . ALA A 1 115 ? 14.594 4.400 -13.240 1.00 88.56 115 ALA A C 1
ATOM 869 O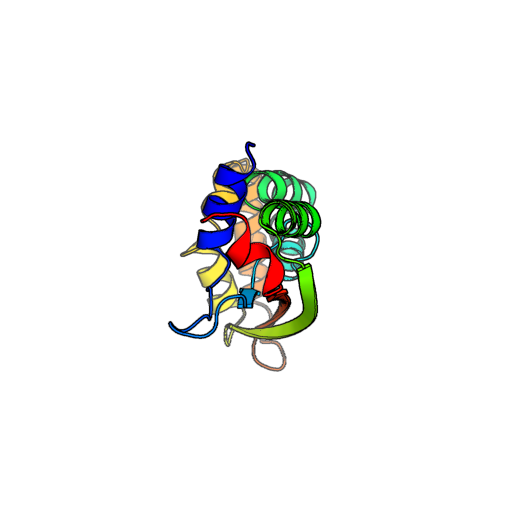 O . ALA A 1 115 ? 14.086 3.635 -14.064 1.00 88.56 115 ALA A O 1
ATOM 870 N N . ARG A 1 116 ? 15.456 3.956 -12.313 1.00 88.75 116 ARG A N 1
ATOM 871 C CA . ARG A 1 116 ? 15.816 2.536 -12.177 1.00 88.75 116 ARG A CA 1
ATOM 872 C C . ARG A 1 116 ? 14.600 1.681 -11.814 1.00 88.75 116 ARG A C 1
ATOM 874 O O . ARG A 1 116 ? 14.446 0.587 -12.357 1.00 88.75 116 ARG A O 1
ATOM 881 N N . GLY A 1 117 ? 13.742 2.179 -10.928 1.00 88.88 117 GLY A N 1
ATOM 882 C CA . GLY A 1 117 ? 12.508 1.513 -10.531 1.00 88.88 117 GLY A CA 1
ATOM 883 C C . GLY A 1 117 ? 11.498 1.382 -11.670 1.00 88.88 117 GLY A C 1
ATOM 884 O O . GLY A 1 117 ? 10.944 0.303 -11.864 1.00 88.88 117 GLY A O 1
ATOM 885 N N . VAL A 1 118 ? 11.334 2.423 -12.489 1.00 89.75 118 VAL A N 1
ATOM 886 C CA . VAL A 1 118 ? 10.507 2.378 -13.706 1.00 89.75 118 VAL A CA 1
ATOM 887 C C . VAL A 1 118 ? 11.047 1.335 -14.685 1.00 89.75 118 VAL A C 1
ATOM 889 O O . VAL A 1 118 ? 10.299 0.463 -15.116 1.00 89.75 118 VAL A O 1
ATOM 892 N N . ALA A 1 119 ? 12.356 1.327 -14.954 1.00 91.62 119 ALA A N 1
ATOM 893 C CA . ALA A 1 119 ? 12.961 0.331 -15.840 1.00 91.62 119 ALA A CA 1
ATOM 894 C C . ALA A 1 119 ? 12.804 -1.113 -15.313 1.00 91.62 119 ALA A C 1
ATOM 896 O O . ALA A 1 119 ? 12.596 -2.046 -16.091 1.00 91.62 119 ALA A O 1
ATOM 897 N N . ASN A 1 120 ? 12.891 -1.319 -13.993 1.00 91.38 120 ASN A N 1
ATOM 898 C CA . ASN A 1 120 ? 12.594 -2.608 -13.361 1.00 91.38 120 ASN A CA 1
ATOM 899 C C . ASN A 1 120 ? 11.126 -3.005 -13.543 1.00 91.38 120 ASN A C 1
ATOM 901 O O . ASN A 1 120 ? 10.844 -4.147 -13.905 1.00 91.38 120 ASN A O 1
ATOM 905 N N . ALA A 1 121 ? 10.209 -2.069 -13.297 1.00 89.62 121 ALA A N 1
ATOM 906 C CA . ALA A 1 121 ? 8.776 -2.274 -13.436 1.00 89.62 121 ALA A CA 1
ATOM 907 C C . ALA A 1 121 ? 8.398 -2.620 -14.883 1.00 89.62 121 ALA A C 1
ATOM 909 O O . ALA A 1 121 ? 7.656 -3.575 -15.102 1.00 89.62 121 ALA A O 1
ATOM 910 N N . ASP A 1 122 ? 8.987 -1.942 -15.869 1.00 91.69 122 ASP A N 1
ATOM 911 C CA . ASP A 1 122 ? 8.798 -2.248 -17.288 1.00 91.69 122 ASP A CA 1
ATOM 912 C C . ASP A 1 122 ? 9.303 -3.642 -17.659 1.00 91.69 122 ASP A C 1
ATOM 914 O O . ASP A 1 122 ? 8.596 -4.396 -18.332 1.00 91.69 122 ASP A O 1
ATOM 918 N N . ARG A 1 123 ? 10.499 -4.022 -17.186 1.00 92.69 123 ARG A N 1
ATOM 919 C CA . ARG A 1 123 ? 11.026 -5.380 -17.393 1.00 92.69 123 ARG A CA 1
ATOM 920 C C . ARG A 1 123 ? 10.109 -6.434 -16.791 1.00 92.69 123 ARG A C 1
ATOM 922 O O . ARG A 1 123 ? 9.850 -7.447 -17.431 1.00 92.69 123 ARG A O 1
ATOM 929 N N . TRP A 1 124 ? 9.621 -6.205 -15.576 1.00 90.62 124 TRP A N 1
ATOM 930 C CA . TRP A 1 124 ? 8.696 -7.115 -14.908 1.00 90.62 124 TRP A CA 1
ATOM 931 C C . TRP A 1 124 ? 7.351 -7.207 -15.643 1.00 90.62 124 TRP A C 1
ATOM 933 O O . TRP A 1 124 ? 6.827 -8.304 -15.836 1.00 90.62 124 TRP A O 1
ATOM 943 N N . ALA A 1 125 ? 6.826 -6.081 -16.130 1.00 90.94 125 ALA A N 1
ATOM 944 C CA . ALA A 1 125 ? 5.597 -6.034 -16.914 1.00 90.94 125 ALA A CA 1
ATOM 945 C C . ALA A 1 125 ? 5.711 -6.722 -18.283 1.00 90.94 125 ALA A C 1
ATOM 947 O O . ALA A 1 125 ? 4.699 -7.180 -18.806 1.00 90.94 125 ALA A O 1
ATOM 948 N N . ALA A 1 126 ? 6.916 -6.798 -18.856 1.00 91.88 126 ALA A N 1
ATOM 949 C CA . ALA A 1 126 ? 7.183 -7.469 -20.128 1.00 91.88 126 ALA A CA 1
ATOM 950 C C . ALA A 1 126 ? 7.383 -8.993 -20.007 1.00 91.88 126 ALA A C 1
ATOM 952 O O . ALA A 1 126 ? 7.386 -9.691 -21.020 1.00 91.88 126 ALA A O 1
ATOM 953 N N . GLN A 1 127 ? 7.568 -9.526 -18.794 1.00 89.00 127 GLN A N 1
ATOM 954 C CA . GLN A 1 127 ? 7.641 -10.974 -18.579 1.00 89.00 127 GLN A CA 1
ATOM 955 C C . GLN A 1 127 ? 6.296 -11.636 -18.904 1.00 89.00 127 GLN A C 1
ATOM 957 O O . GLN A 1 127 ? 5.245 -11.012 -18.745 1.00 89.00 127 GLN A O 1
ATOM 962 N N . ALA A 1 128 ? 6.332 -12.917 -19.295 1.00 78.25 128 ALA A N 1
ATOM 963 C CA . ALA A 1 128 ? 5.136 -13.702 -19.601 1.00 78.25 128 ALA A CA 1
ATOM 964 C C . ALA A 1 128 ? 4.063 -13.530 -18.507 1.00 78.25 128 ALA A C 1
ATOM 966 O O . ALA A 1 128 ? 4.424 -13.529 -17.320 1.00 78.25 128 ALA A O 1
ATOM 967 N N . PRO A 1 129 ? 2.783 -13.341 -18.880 1.00 75.44 129 PRO A N 1
ATOM 968 C CA . PRO A 1 129 ? 1.717 -13.101 -17.916 1.00 75.44 129 PRO A CA 1
ATOM 969 C C . PRO A 1 129 ? 1.698 -14.216 -16.867 1.00 75.44 129 PRO A C 1
ATOM 971 O O . PRO A 1 129 ? 1.906 -15.382 -17.190 1.00 75.44 129 PRO A O 1
ATOM 974 N N . GLY A 1 130 ? 1.525 -13.829 -15.601 1.00 70.94 130 GLY A N 1
ATOM 975 C CA . GLY A 1 130 ? 1.339 -14.798 -14.524 1.00 70.94 130 GLY A CA 1
ATOM 976 C C . GLY A 1 130 ? -0.020 -15.489 -14.629 1.00 70.94 130 GLY A C 1
ATOM 977 O O . GLY A 1 130 ? -0.882 -15.064 -15.401 1.00 70.94 130 GLY A O 1
ATOM 978 N N . ASP A 1 131 ? -0.213 -16.524 -13.817 1.00 69.94 131 ASP A N 1
ATOM 979 C CA . ASP A 1 131 ? -1.469 -17.267 -13.742 1.00 69.94 131 ASP A CA 1
ATOM 980 C C . ASP A 1 131 ? -2.548 -16.434 -13.024 1.00 69.94 131 ASP A C 1
ATOM 982 O O . ASP A 1 131 ? -2.794 -16.587 -11.830 1.00 69.94 131 ASP A O 1
ATOM 986 N N . GLY A 1 132 ? -3.183 -15.516 -13.757 1.00 82.62 132 GLY A N 1
ATOM 987 C CA . GLY A 1 132 ? -4.354 -14.766 -13.296 1.00 82.62 132 GLY A CA 1
ATOM 988 C C . GLY A 1 132 ? -4.089 -13.323 -12.834 1.00 82.62 132 GLY A C 1
ATOM 989 O O . GLY A 1 132 ? -3.009 -12.769 -13.059 1.00 82.62 132 GLY A O 1
ATOM 990 N N . PRO A 1 133 ? -5.112 -12.672 -12.245 1.00 88.25 133 PRO A N 1
ATOM 991 C CA . PRO A 1 133 ? -5.036 -11.274 -11.840 1.00 88.25 133 PRO A CA 1
ATOM 992 C C . PRO A 1 133 ? -4.023 -11.069 -10.713 1.00 88.25 133 PRO A C 1
ATOM 994 O O . PRO A 1 133 ? -3.779 -11.947 -9.886 1.00 88.25 133 PRO A O 1
ATOM 997 N N . ILE A 1 134 ? -3.469 -9.862 -10.637 1.00 86.38 134 ILE A N 1
ATOM 998 C CA . ILE A 1 134 ? -2.571 -9.479 -9.551 1.00 86.38 134 ILE A CA 1
ATOM 999 C C . ILE A 1 134 ? -3.411 -9.159 -8.327 1.00 86.38 134 ILE A C 1
ATOM 1001 O O . ILE A 1 134 ? -4.116 -8.146 -8.279 1.00 86.38 134 ILE A O 1
ATOM 1005 N N . MET A 1 135 ? -3.303 -10.032 -7.336 1.00 86.38 135 MET A N 1
ATOM 1006 C CA . MET A 1 135 ? -3.920 -9.872 -6.030 1.00 86.38 135 MET A CA 1
ATOM 1007 C C . MET A 1 135 ? -2.944 -9.173 -5.082 1.00 86.38 135 MET A C 1
ATOM 1009 O O . MET A 1 135 ? -1.731 -9.333 -5.185 1.00 86.38 135 MET A O 1
ATOM 1013 N N . THR A 1 136 ? -3.471 -8.368 -4.165 1.00 81.56 136 THR A N 1
ATOM 1014 C CA . THR A 1 136 ? -2.704 -7.865 -3.018 1.00 81.56 136 THR A CA 1
ATOM 1015 C C . THR A 1 136 ? -3.532 -8.008 -1.759 1.00 81.56 136 THR A C 1
ATOM 1017 O O . THR A 1 136 ? -4.716 -7.655 -1.7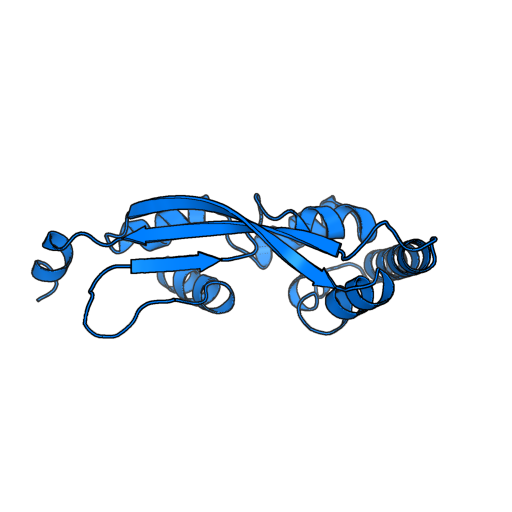65 1.00 81.56 136 THR A O 1
ATOM 1020 N N . ALA A 1 137 ? -2.900 -8.461 -0.689 1.00 84.44 137 ALA A N 1
ATOM 1021 C CA . ALA A 1 137 ? -3.438 -8.477 0.650 1.00 84.44 137 ALA A CA 1
ATOM 1022 C C . ALA A 1 137 ? -3.514 -7.058 1.228 1.00 84.44 137 ALA A C 1
ATOM 1024 O O . ALA A 1 137 ? -2.581 -6.252 1.134 1.00 84.44 137 ALA A O 1
ATOM 1025 N N . HIS A 1 138 ? -4.650 -6.763 1.853 1.00 81.81 138 HIS A N 1
ATOM 1026 C CA . HIS A 1 138 ? -4.894 -5.549 2.624 1.00 81.81 138 HIS A CA 1
ATOM 1027 C C . HIS A 1 138 ? -5.277 -5.921 4.041 1.00 81.81 138 HIS A C 1
ATOM 1029 O O . HIS A 1 138 ? -6.131 -6.782 4.250 1.00 81.81 138 HIS A O 1
ATOM 1035 N N . THR A 1 139 ? -4.713 -5.212 5.012 1.00 84.12 139 THR A N 1
ATOM 1036 C CA . THR A 1 139 ? -5.204 -5.274 6.386 1.00 84.12 139 THR A CA 1
ATOM 1037 C C . THR A 1 139 ? -6.547 -4.545 6.462 1.00 84.12 139 THR A C 1
ATOM 1039 O O . THR A 1 139 ? -6.648 -3.353 6.150 1.00 84.12 139 THR A O 1
ATOM 1042 N N . LEU A 1 140 ? -7.581 -5.274 6.881 1.00 84.69 140 LEU A N 1
ATOM 1043 C CA . LEU A 1 140 ? -8.889 -4.760 7.257 1.00 84.69 140 LEU A CA 1
ATOM 1044 C C . LEU A 1 140 ? -8.986 -4.743 8.782 1.00 84.69 140 LEU A C 1
ATOM 1046 O O . LEU A 1 140 ? -8.763 -5.753 9.445 1.00 84.69 140 LEU A O 1
ATOM 1050 N N . VAL A 1 141 ? -9.339 -3.590 9.337 1.00 86.00 141 VAL A N 1
ATOM 1051 C CA . VAL A 1 141 ? -9.540 -3.410 10.775 1.00 86.00 141 VAL A CA 1
ATOM 1052 C C . VAL A 1 141 ? -10.952 -2.930 11.013 1.00 86.00 141 VAL A C 1
ATOM 1054 O O . VAL A 1 141 ? -11.363 -1.910 10.457 1.00 86.00 141 VAL A O 1
ATOM 1057 N N . ILE A 1 142 ? -11.679 -3.638 11.867 1.00 85.62 142 ILE A N 1
ATOM 1058 C CA . ILE A 1 142 ? -12.961 -3.185 12.387 1.00 85.62 142 ILE A CA 1
ATOM 1059 C C . ILE A 1 142 ? -12.712 -2.619 13.775 1.00 85.62 142 ILE A C 1
ATOM 1061 O O . ILE A 1 142 ? -12.239 -3.311 14.674 1.00 85.62 142 ILE A O 1
ATOM 1065 N N . LEU A 1 143 ? -13.023 -1.343 13.943 1.00 86.19 143 LEU A N 1
ATOM 1066 C CA . LEU A 1 143 ? -12.982 -0.639 15.210 1.00 86.19 143 LEU A CA 1
ATOM 1067 C C . LEU A 1 143 ? -14.403 -0.421 15.702 1.00 86.19 143 LEU A C 1
ATOM 1069 O O . LEU A 1 143 ? -15.282 -0.069 14.917 1.00 86.19 143 LEU A O 1
ATOM 1073 N N . GLU A 1 144 ? -14.611 -0.553 17.003 1.00 86.69 144 GLU A N 1
ATOM 1074 C CA . GLU A 1 144 ? -15.882 -0.248 17.640 1.00 86.69 144 GLU A CA 1
ATOM 1075 C C . GLU A 1 144 ? -15.719 0.715 18.816 1.00 86.69 144 GLU A C 1
ATOM 1077 O O . GLU A 1 144 ? -14.743 0.646 19.560 1.00 86.69 144 GLU A O 1
ATOM 1082 N N . ARG A 1 145 ? -16.692 1.600 19.020 1.00 81.75 145 ARG A N 1
ATOM 1083 C CA . ARG A 1 145 ? -16.775 2.475 20.190 1.00 81.75 145 ARG A CA 1
ATOM 1084 C C . ARG A 1 145 ? -17.905 2.006 21.107 1.00 81.75 145 ARG A C 1
ATOM 1086 O O . ARG A 1 145 ? -19.067 2.107 20.705 1.00 81.75 145 ARG A O 1
ATOM 1093 N N . PRO A 1 146 ? -17.603 1.544 22.335 1.00 70.50 146 PRO A N 1
ATOM 1094 C CA . PRO A 1 146 ? -18.623 1.090 23.269 1.00 70.50 146 PRO A CA 1
ATOM 1095 C C . PRO A 1 146 ? -19.633 2.198 23.637 1.00 70.50 146 PRO A C 1
ATOM 1097 O O . PRO A 1 146 ? -19.244 3.366 23.762 1.00 70.50 146 PRO A O 1
ATOM 1100 N N . PRO A 1 147 ? -20.910 1.853 23.902 1.00 65.81 147 PRO A N 1
ATOM 1101 C CA . PRO A 1 147 ? -21.975 2.823 24.187 1.00 65.81 147 PRO A CA 1
ATOM 1102 C C . PRO A 1 147 ? -21.688 3.767 25.366 1.00 65.81 147 PRO A C 1
ATOM 1104 O O . PRO A 1 147 ? -22.071 4.934 25.331 1.00 65.81 147 PRO A O 1
ATOM 1107 N N . ALA A 1 148 ? -20.966 3.298 26.391 1.00 59.22 148 ALA A N 1
ATOM 1108 C CA . ALA A 1 148 ? -20.672 4.070 27.604 1.00 59.22 148 ALA A CA 1
ATOM 1109 C C . ALA A 1 148 ? -19.798 5.318 27.357 1.00 59.22 148 ALA A C 1
ATOM 1111 O O . ALA A 1 148 ? -19.825 6.257 28.149 1.00 59.22 148 ALA A O 1
ATOM 1112 N N . TYR A 1 149 ? -19.049 5.365 26.251 1.00 50.09 149 TYR A N 1
ATOM 1113 C CA . TYR A 1 149 ? -18.203 6.511 25.907 1.00 50.09 149 TYR A CA 1
ATOM 1114 C C . TYR A 1 149 ? -19.007 7.665 25.278 1.00 50.09 149 TYR A C 1
ATOM 1116 O O . 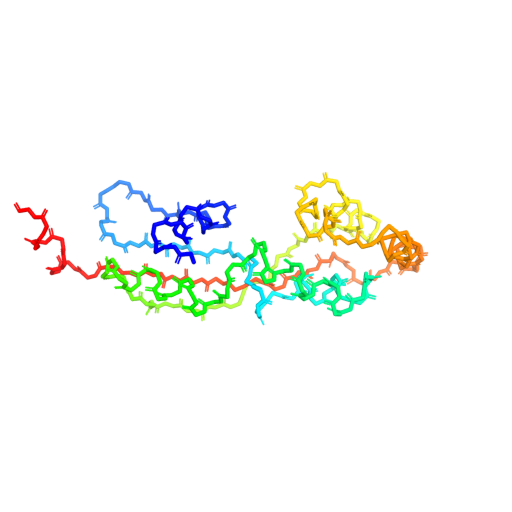TYR A 1 149 ? -18.638 8.828 25.416 1.00 50.09 149 TYR A O 1
ATOM 1124 N N . ALA A 1 150 ? -20.149 7.370 24.639 1.00 50.09 150 ALA A N 1
ATOM 1125 C CA . ALA A 1 150 ? -21.014 8.377 24.014 1.00 50.09 150 ALA A CA 1
ATOM 1126 C C . ALA A 1 150 ? -21.770 9.250 25.036 1.00 50.09 150 ALA A C 1
ATOM 1128 O O . ALA A 1 150 ? -22.180 10.360 24.708 1.00 50.09 150 ALA A O 1
ATOM 1129 N N . ALA A 1 151 ? -21.934 8.762 26.270 1.00 48.59 151 ALA A N 1
ATOM 1130 C CA . ALA A 1 151 ? -22.628 9.466 27.348 1.00 48.59 151 ALA A CA 1
ATOM 1131 C C . ALA A 1 151 ? -21.743 10.473 28.108 1.00 48.59 151 ALA A C 1
ATOM 1133 O O . ALA A 1 151 ? -22.272 11.319 28.815 1.00 48.59 151 ALA A O 1
ATOM 1134 N N . ARG A 1 152 ? -20.410 10.397 27.970 1.00 46.97 152 ARG A N 1
ATOM 1135 C CA . ARG A 1 152 ? -19.442 11.230 28.715 1.00 46.97 152 ARG A CA 1
ATOM 1136 C C . ARG A 1 152 ? -19.039 12.534 28.012 1.00 46.97 152 ARG A C 1
ATOM 1138 O O . ARG A 1 152 ? -18.290 13.313 28.586 1.00 46.97 152 ARG A O 1
ATOM 1145 N N . LEU A 1 153 ? -19.487 12.732 26.772 1.00 47.56 153 LEU A N 1
ATOM 1146 C CA . LEU A 1 153 ? -19.168 13.890 25.922 1.00 47.56 153 LEU A CA 1
ATOM 1147 C C . LEU A 1 153 ? -20.395 14.787 25.653 1.00 47.56 153 LEU A C 1
ATOM 1149 O O . LEU A 1 153 ? -20.363 15.605 24.737 1.00 47.56 153 LEU A O 1
ATOM 1153 N N . ARG A 1 154 ? -21.477 14.599 26.414 1.00 43.62 154 ARG A N 1
ATOM 1154 C CA . ARG A 1 154 ? -22.628 15.509 26.494 1.00 43.62 154 ARG A CA 1
ATOM 1155 C C . ARG A 1 154 ? -22.584 16.228 27.831 1.00 43.62 154 ARG A C 1
ATOM 1157 O O . ARG A 1 154 ? -23.024 17.392 27.854 1.00 43.62 154 ARG A O 1
#

Sequence (154 aa):
MSAPDAIGAVANIARVVGREGRSGIVAIRGTFADESEHLQNLCSLFGAETIKASARKCFPTFQETINAFAAHGFRVADKSVVEMGRAQTRREYVETCLDRGGSALFRNMPEADFARGVANADRWAAQAPGDGPIMTAHTLVILERPPAYAARLR

Foldseek 3Di:
DDLVVQVVLQVVQFPQPDDPPDPWKGKGWGDALPPWPVLVVLCQQLNVVLSSVLRVVNHHHPVSNQVSVVVLQKHWPDKDKDKDFPFFALVSNLCCCVPDPVCSSCVPPDPVSVVSSNVSSVVVRPPDTDDGTDIIIIIITMITHDPVSVVVVD

pLDDT: mean 74.81, std 16.76, range [30.31, 92.69]

Radius of gyration: 17.98 Å; chains: 1; bounding box: 46×33×49 Å